Protein AF-A0A831NV22-F1 (afdb_monomer_lite)

Foldseek 3Di:
DEWEWDADLFWIWIADPVLDTDDIFGDPDHSVVVVVCVVVLHDDPRVVVRVVVVVVVPHQEYEYQDDSVQVVVVVVPGHYYHDPPDSNVVSCVVCVVVVVD

Structure (mmCIF, N/CA/C/O backbone):
data_AF-A0A831NV22-F1
#
_entry.id   AF-A0A831NV22-F1
#
loop_
_atom_site.group_PDB
_atom_site.id
_atom_site.type_symbol
_atom_site.label_atom_id
_atom_site.label_alt_id
_atom_site.label_comp_id
_atom_site.label_asym_id
_atom_site.label_entity_id
_atom_site.label_seq_id
_atom_site.pdbx_PDB_ins_code
_atom_site.Cartn_x
_atom_site.Cartn_y
_atom_site.Cartn_z
_atom_site.occupancy
_atom_site.B_iso_or_equiv
_atom_site.auth_seq_id
_atom_site.auth_comp_id
_atom_site.auth_asym_id
_atom_site.auth_atom_id
_atom_site.pdbx_PDB_model_num
ATOM 1 N N . MET A 1 1 ? -11.867 0.707 9.797 1.00 93.81 1 MET A N 1
ATOM 2 C CA . MET A 1 1 ? -12.216 0.131 8.473 1.00 93.81 1 MET A CA 1
ATOM 3 C C . MET A 1 1 ? -10.982 -0.526 7.874 1.00 93.81 1 MET A C 1
ATOM 5 O O . MET A 1 1 ? -9.881 -0.152 8.288 1.00 93.81 1 MET A O 1
ATOM 9 N N . LYS A 1 2 ? -11.147 -1.498 6.965 1.00 97.88 2 LYS A N 1
ATOM 10 C CA . LYS A 1 2 ? -10.027 -2.172 6.290 1.00 97.88 2 LYS A CA 1
ATOM 11 C C . LYS A 1 2 ? -9.845 -1.637 4.866 1.00 97.88 2 LYS A C 1
ATOM 13 O O . LYS A 1 2 ? -10.827 -1.472 4.150 1.00 97.88 2 LYS A O 1
ATOM 18 N N . ALA A 1 3 ? -8.599 -1.371 4.485 1.00 98.62 3 ALA A N 1
ATOM 19 C CA . ALA A 1 3 ? -8.209 -1.013 3.125 1.00 98.62 3 ALA A CA 1
ATOM 20 C C . ALA A 1 3 ? -7.294 -2.093 2.532 1.00 98.62 3 ALA A C 1
ATOM 22 O O . ALA A 1 3 ? -6.397 -2.603 3.204 1.00 98.62 3 ALA A O 1
ATOM 23 N N . TYR A 1 4 ? -7.508 -2.425 1.268 1.00 98.75 4 TYR A N 1
ATOM 24 C CA . TYR A 1 4 ? -6.684 -3.341 0.490 1.00 98.75 4 TYR A CA 1
ATOM 25 C C . TYR A 1 4 ? -5.759 -2.525 -0.395 1.00 98.75 4 TYR A C 1
ATOM 27 O O . TYR A 1 4 ? -6.219 -1.610 -1.073 1.00 98.75 4 TYR A O 1
ATOM 35 N N . ILE A 1 5 ? -4.472 -2.847 -0.377 1.00 98.69 5 ILE A N 1
ATOM 36 C CA . ILE A 1 5 ? -3.427 -2.102 -1.069 1.00 98.69 5 ILE A CA 1
ATOM 37 C C . ILE A 1 5 ? -2.779 -3.013 -2.106 1.00 98.69 5 ILE A C 1
ATOM 39 O O . ILE A 1 5 ? -2.453 -4.169 -1.815 1.00 98.69 5 ILE A O 1
ATOM 43 N N . SER A 1 6 ? -2.600 -2.487 -3.310 1.00 98.19 6 SER A N 1
ATOM 44 C CA . SER A 1 6 ? -1.836 -3.129 -4.375 1.00 98.19 6 SER A CA 1
ATOM 45 C C . SER A 1 6 ? -1.239 -2.064 -5.292 1.00 98.19 6 SER A C 1
ATOM 47 O O . SER A 1 6 ? -1.608 -0.887 -5.238 1.00 98.19 6 SER A O 1
ATOM 49 N N . GLU A 1 7 ? -0.309 -2.474 -6.137 1.00 97.50 7 GLU A N 1
ATOM 50 C CA . GLU A 1 7 ? 0.463 -1.615 -7.016 1.00 97.50 7 GLU A CA 1
ATOM 51 C C . GLU A 1 7 ? 0.370 -2.089 -8.469 1.00 97.50 7 GLU A C 1
ATOM 53 O O . GLU A 1 7 ? 0.174 -3.268 -8.767 1.00 97.50 7 GLU A O 1
ATOM 58 N N . ASN A 1 8 ? 0.523 -1.149 -9.396 1.00 95.38 8 ASN A N 1
ATOM 59 C CA . ASN A 1 8 ? 0.737 -1.433 -10.810 1.00 95.38 8 ASN A CA 1
ATOM 60 C C . ASN A 1 8 ? 1.943 -0.626 -11.322 1.00 95.38 8 ASN A C 1
ATOM 62 O O . ASN A 1 8 ? 2.666 0.007 -10.556 1.00 95.38 8 ASN A O 1
ATOM 66 N N . VAL A 1 9 ? 2.159 -0.626 -12.638 1.00 94.88 9 VAL A N 1
ATOM 67 C CA . VAL A 1 9 ? 3.289 0.082 -13.265 1.00 94.88 9 VAL A CA 1
ATOM 68 C C . VAL A 1 9 ? 3.255 1.610 -13.120 1.00 94.88 9 VAL A C 1
ATOM 70 O O . VAL A 1 9 ? 4.253 2.249 -13.429 1.00 94.88 9 VAL A O 1
ATOM 73 N N . GLN A 1 10 ? 2.146 2.215 -12.685 1.00 94.50 10 GLN A N 1
ATOM 74 C CA . GLN A 1 10 ? 2.020 3.664 -12.484 1.00 94.50 10 GLN A CA 1
ATOM 75 C C . GLN A 1 10 ? 2.103 4.086 -11.016 1.00 94.50 10 GLN A C 1
ATOM 77 O O . GLN A 1 10 ? 2.561 5.194 -10.724 1.00 94.50 10 GLN A O 1
ATOM 82 N N . GLY A 1 11 ? 1.630 3.253 -10.091 1.00 97.19 11 GLY A N 1
ATOM 83 C CA . GLY A 1 11 ? 1.523 3.659 -8.698 1.00 97.19 11 GLY A CA 1
ATOM 84 C C . GLY A 1 11 ? 0.854 2.642 -7.789 1.00 97.19 11 GLY A C 1
ATOM 85 O O . GLY A 1 11 ? 0.688 1.470 -8.127 1.00 97.19 11 GLY A O 1
ATOM 86 N N . ILE A 1 12 ? 0.452 3.139 -6.624 1.00 98.38 12 ILE A N 1
ATOM 87 C CA . ILE A 1 12 ? -0.154 2.388 -5.526 1.00 98.38 12 ILE A CA 1
ATOM 88 C C . ILE A 1 12 ? -1.626 2.777 -5.423 1.00 98.38 12 ILE A C 1
ATOM 90 O O . ILE A 1 12 ? -1.972 3.958 -5.495 1.00 98.38 12 ILE A O 1
ATOM 94 N N . TYR A 1 13 ? -2.493 1.790 -5.236 1.00 98.38 13 TYR A N 1
ATOM 95 C CA . TYR A 1 13 ? -3.939 1.950 -5.217 1.00 98.38 13 TYR A CA 1
ATOM 96 C C . TYR A 1 13 ? -4.512 1.277 -3.974 1.00 98.38 13 TYR A C 1
ATOM 98 O O . TYR A 1 13 ? -4.056 0.214 -3.548 1.00 98.38 13 TYR A O 1
ATOM 106 N N .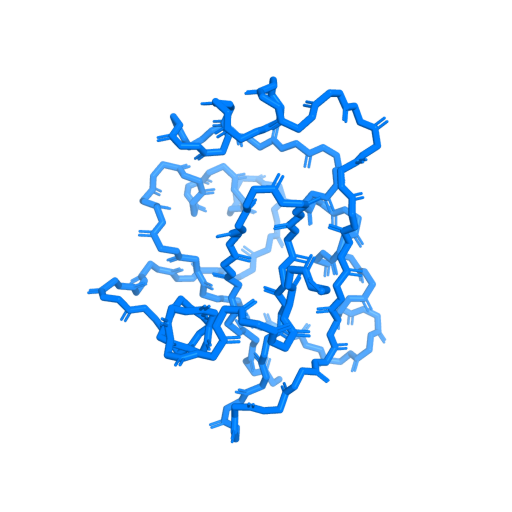 ALA A 1 14 ? -5.526 1.916 -3.402 1.00 98.50 14 ALA A N 1
ATOM 107 C CA . ALA A 1 14 ? -6.213 1.467 -2.209 1.00 98.50 14 ALA A CA 1
ATOM 108 C C . ALA A 1 14 ? -7.702 1.288 -2.485 1.00 98.50 14 ALA A C 1
ATOM 110 O O . ALA A 1 14 ? -8.355 2.183 -3.028 1.00 98.50 14 ALA A O 1
ATOM 111 N N . PHE A 1 15 ? -8.238 0.151 -2.056 1.00 98.44 15 PHE A N 1
ATOM 112 C CA . PHE A 1 15 ? -9.640 -0.209 -2.213 1.00 98.44 15 PHE A CA 1
ATOM 113 C C . PHE A 1 15 ? -10.274 -0.525 -0.857 1.00 98.44 15 PHE A C 1
ATOM 115 O O . PHE A 1 15 ? -9.611 -1.062 0.031 1.00 98.44 15 PHE A O 1
ATOM 122 N N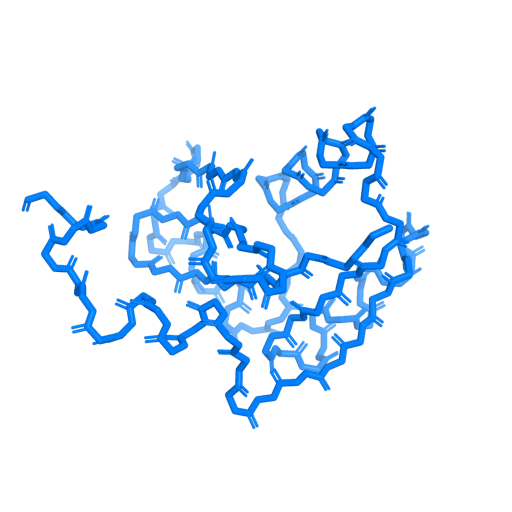 . ASP A 1 16 ? -11.551 -0.194 -0.684 1.00 98.12 16 ASP A N 1
ATOM 123 C CA . ASP A 1 16 ? -12.322 -0.619 0.489 1.00 98.12 16 ASP A CA 1
ATOM 124 C C . ASP A 1 16 ? -12.821 -2.069 0.358 1.00 98.12 16 ASP A C 1
ATOM 126 O O . ASP A 1 16 ? -12.606 -2.736 -0.650 1.00 98.12 16 ASP A O 1
ATOM 130 N N . GLU A 1 17 ? -13.524 -2.566 1.377 1.00 97.06 17 GLU A N 1
ATOM 131 C CA . GLU A 1 17 ? -14.129 -3.908 1.390 1.00 97.06 17 GLU A CA 1
ATOM 132 C C . GLU A 1 17 ? -15.212 -4.121 0.315 1.00 97.06 17 GLU A C 1
ATOM 134 O O . GLU A 1 17 ? -15.528 -5.264 -0.009 1.00 97.06 17 GLU A O 1
ATOM 139 N N . GLY A 1 18 ? -15.769 -3.046 -0.252 1.00 97.00 18 GLY A N 1
ATOM 140 C CA . GLY A 1 18 ? -16.697 -3.096 -1.384 1.00 97.00 18 GLY A CA 1
ATOM 141 C C . GLY A 1 18 ? -15.999 -3.128 -2.747 1.00 97.00 18 GLY A C 1
ATOM 142 O O . GLY A 1 18 ? -16.666 -3.284 -3.770 1.00 97.00 18 GLY A O 1
ATOM 143 N N . GLY A 1 19 ? -14.671 -2.989 -2.779 1.00 96.00 19 GLY A N 1
ATOM 144 C CA . GLY A 1 19 ? -13.888 -2.893 -4.005 1.00 96.00 19 GLY A CA 1
ATOM 145 C C . GLY A 1 19 ? -13.974 -1.520 -4.670 1.00 96.00 19 GLY A C 1
ATOM 146 O O . GLY A 1 19 ? -13.698 -1.424 -5.866 1.00 96.00 19 GLY A O 1
ATOM 147 N N . ASN A 1 20 ? -14.356 -0.476 -3.928 1.00 96.88 20 ASN A N 1
ATOM 148 C CA . ASN A 1 20 ? -14.332 0.902 -4.409 1.00 96.88 20 ASN A CA 1
ATOM 149 C C . ASN A 1 20 ? -12.930 1.486 -4.232 1.00 96.88 20 ASN A C 1
ATOM 151 O O . ASN A 1 20 ? -12.302 1.280 -3.194 1.00 96.88 20 ASN A O 1
ATOM 155 N N . LEU A 1 21 ? -12.455 2.252 -5.217 1.00 97.25 21 LEU A N 1
ATOM 156 C CA . LEU A 1 21 ? -11.196 2.987 -5.107 1.00 97.25 21 LEU A CA 1
ATOM 157 C C . LEU A 1 21 ? -11.342 4.124 -4.084 1.00 97.25 21 LEU A C 1
ATOM 159 O O . LEU A 1 21 ? -12.152 5.032 -4.267 1.00 97.25 21 LEU A O 1
ATOM 163 N N . ILE A 1 22 ? -10.531 4.089 -3.029 1.00 98.12 22 ILE A N 1
ATOM 164 C CA . ILE A 1 22 ? -10.575 5.046 -1.905 1.00 98.12 22 ILE A CA 1
ATOM 165 C C . ILE A 1 22 ? -9.315 5.900 -1.794 1.00 98.12 22 ILE A C 1
ATOM 167 O O . ILE A 1 22 ? -9.302 6.897 -1.079 1.00 98.12 22 ILE A O 1
ATOM 171 N N . GLY A 1 23 ? -8.260 5.527 -2.514 1.00 97.81 23 GLY A N 1
ATOM 172 C CA . GLY A 1 23 ? -7.020 6.279 -2.569 1.00 97.81 23 GLY A CA 1
ATOM 173 C C . GLY A 1 23 ? -6.126 5.759 -3.681 1.00 97.81 23 GLY A C 1
ATOM 174 O O . GLY A 1 23 ? -6.180 4.585 -4.045 1.00 97.81 23 GLY A O 1
ATOM 175 N N . LYS A 1 24 ? -5.304 6.642 -4.238 1.00 97.62 24 LYS A N 1
ATOM 176 C CA . LYS A 1 24 ? -4.229 6.260 -5.150 1.00 97.62 24 LYS A CA 1
ATOM 177 C C . LYS A 1 24 ? -3.080 7.240 -5.035 1.00 97.62 24 LYS A C 1
ATOM 179 O O . LYS A 1 24 ? -3.295 8.417 -4.744 1.00 97.62 24 LYS A O 1
ATOM 184 N N . ARG A 1 25 ? -1.884 6.768 -5.351 1.00 97.69 25 ARG A N 1
ATOM 185 C CA . ARG A 1 25 ? -0.681 7.585 -5.396 1.00 97.69 25 ARG A CA 1
ATOM 186 C C . ARG A 1 25 ? 0.208 7.126 -6.538 1.00 97.69 25 ARG A C 1
ATOM 188 O O . ARG A 1 25 ? 0.662 5.987 -6.562 1.00 97.69 25 ARG A O 1
ATOM 195 N N . ILE A 1 26 ? 0.408 8.022 -7.498 1.00 96.94 26 ILE A N 1
ATOM 196 C CA . ILE A 1 26 ? 1.338 7.817 -8.610 1.00 96.94 26 ILE A CA 1
ATOM 197 C C . ILE A 1 26 ? 2.758 7.945 -8.070 1.00 96.94 26 ILE A C 1
ATOM 1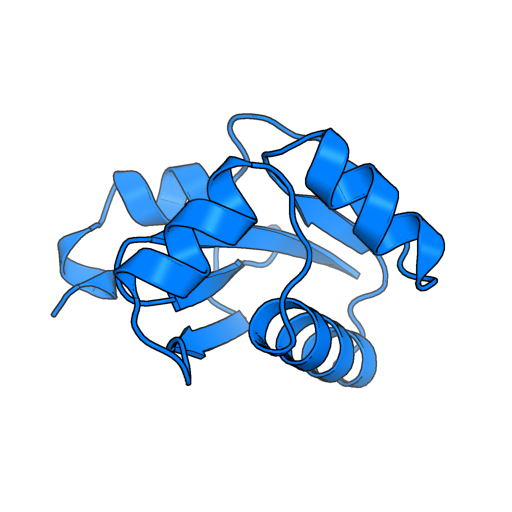99 O O . ILE A 1 26 ? 3.003 8.803 -7.219 1.00 96.94 26 ILE A O 1
ATOM 203 N N . PHE A 1 27 ? 3.667 7.098 -8.554 1.00 97.44 27 PHE A N 1
ATOM 204 C CA . PHE A 1 27 ? 5.058 7.133 -8.115 1.00 97.44 27 PHE A CA 1
ATOM 205 C C . PHE A 1 27 ? 5.683 8.508 -8.370 1.00 97.44 27 PHE A C 1
ATOM 207 O O . PHE A 1 27 ? 5.573 9.074 -9.460 1.00 97.44 27 PHE A O 1
ATOM 214 N N . THR A 1 28 ? 6.323 9.049 -7.337 1.00 96.62 28 THR A N 1
ATOM 215 C CA . THR A 1 28 ? 7.040 10.330 -7.396 1.00 96.62 28 THR A CA 1
ATOM 216 C C . THR A 1 28 ? 8.454 10.168 -7.945 1.00 96.62 28 THR A C 1
ATOM 218 O O . THR A 1 28 ? 8.977 11.075 -8.596 1.00 96.62 28 THR A O 1
ATOM 221 N N . GLU A 1 29 ? 9.069 9.006 -7.714 1.00 95.12 29 GLU A N 1
ATOM 222 C CA . GLU A 1 29 ? 10.304 8.585 -8.373 1.00 95.12 29 GLU A CA 1
ATOM 223 C C . GLU A 1 29 ? 10.021 7.829 -9.684 1.00 95.12 29 GLU A C 1
ATOM 225 O O . GLU A 1 29 ? 8.875 7.664 -10.099 1.00 95.12 29 GLU A O 1
ATOM 230 N N . SER A 1 30 ? 11.078 7.369 -10.365 1.00 96.94 30 SER A N 1
ATOM 231 C CA . SER A 1 30 ? 10.922 6.539 -11.565 1.00 96.94 30 SER A CA 1
ATOM 232 C C . SER A 1 30 ? 10.066 5.299 -11.254 1.00 96.94 30 SER A C 1
ATOM 234 O O . SER A 1 30 ? 10.426 4.561 -10.329 1.00 96.94 30 SER A O 1
ATOM 236 N N . PRO A 1 31 ? 9.000 5.011 -12.030 1.00 96.50 31 PRO A N 1
ATOM 237 C CA . PRO A 1 31 ? 8.136 3.860 -11.783 1.00 96.50 31 PRO A CA 1
ATOM 238 C C . PRO A 1 31 ? 8.882 2.528 -11.717 1.00 96.50 31 PRO A C 1
ATOM 240 O O . PRO A 1 31 ? 8.571 1.691 -10.880 1.00 96.50 31 PRO A O 1
ATOM 243 N N . GLU A 1 32 ? 9.914 2.351 -12.546 1.00 96.75 32 GLU A N 1
ATOM 244 C CA . GLU A 1 32 ? 10.754 1.148 -12.536 1.00 96.75 32 GLU A CA 1
ATOM 245 C C . GLU A 1 32 ? 11.481 0.966 -11.197 1.00 96.75 32 GLU A C 1
ATOM 247 O O . GLU A 1 32 ? 11.566 -0.145 -10.682 1.00 96.75 32 GLU A O 1
ATOM 252 N N . VAL A 1 33 ? 11.979 2.062 -10.616 1.00 97.81 33 VAL A N 1
ATOM 253 C CA . VAL A 1 33 ? 12.718 2.042 -9.346 1.00 97.81 33 VAL A CA 1
ATOM 254 C C . VAL A 1 33 ? 11.765 1.816 -8.175 1.00 97.81 33 VAL A C 1
ATOM 256 O O . VAL A 1 33 ? 12.044 0.980 -7.317 1.00 97.81 33 VAL A O 1
ATOM 259 N N . ALA A 1 34 ? 10.634 2.525 -8.146 1.00 98.06 34 ALA A N 1
ATOM 260 C CA . ALA A 1 34 ? 9.622 2.356 -7.106 1.00 98.06 34 ALA A CA 1
ATOM 261 C C . ALA A 1 34 ? 9.044 0.934 -7.107 1.00 98.06 34 ALA A C 1
ATOM 263 O O . ALA A 1 34 ? 8.933 0.300 -6.056 1.00 98.06 34 ALA A O 1
ATOM 264 N N . LEU A 1 35 ? 8.718 0.410 -8.293 1.00 97.00 35 LEU A N 1
ATOM 265 C CA . LEU A 1 35 ? 8.146 -0.922 -8.432 1.00 97.00 35 LEU A CA 1
ATOM 266 C C . LEU A 1 35 ? 9.161 -2.016 -8.077 1.00 97.00 35 LEU A C 1
ATOM 268 O O . LEU A 1 35 ? 8.800 -2.949 -7.370 1.00 97.00 35 LEU A O 1
ATOM 272 N N . ASP A 1 36 ? 10.430 -1.899 -8.487 1.00 97.94 36 ASP A N 1
ATOM 273 C CA . ASP A 1 36 ? 11.479 -2.857 -8.098 1.00 97.94 36 ASP A CA 1
ATOM 274 C C . ASP A 1 36 ? 11.643 -2.943 -6.571 1.00 97.94 36 ASP A C 1
ATOM 276 O O . ASP A 1 36 ? 11.745 -4.043 -6.020 1.00 97.94 36 ASP A O 1
ATOM 280 N N . LYS A 1 37 ? 11.588 -1.800 -5.873 1.00 98.38 37 LYS A N 1
ATOM 281 C CA . LYS A 1 37 ? 11.584 -1.747 -4.404 1.00 98.38 37 LYS A CA 1
ATOM 282 C C . LYS A 1 37 ? 10.367 -2.472 -3.825 1.00 98.38 37 LYS A C 1
ATOM 284 O O . LYS A 1 37 ? 10.535 -3.386 -3.017 1.00 98.38 37 LYS A O 1
ATOM 289 N N . LEU A 1 38 ? 9.154 -2.120 -4.257 1.00 98.00 38 LEU A N 1
ATOM 290 C CA . LEU A 1 38 ? 7.916 -2.728 -3.748 1.00 98.00 38 LEU A CA 1
ATOM 291 C C . LEU A 1 38 ? 7.865 -4.244 -3.993 1.00 98.00 38 LEU A C 1
ATOM 293 O O . LEU A 1 38 ? 7.545 -5.001 -3.076 1.00 98.00 38 LEU A O 1
ATOM 297 N N . LEU A 1 39 ? 8.291 -4.707 -5.174 1.00 96.75 39 LEU A N 1
ATOM 298 C CA . LEU A 1 39 ? 8.350 -6.130 -5.529 1.00 96.75 39 LEU A CA 1
ATOM 299 C C . LEU A 1 39 ? 9.370 -6.926 -4.701 1.00 96.75 39 LEU A C 1
ATOM 301 O O . LEU A 1 39 ? 9.227 -8.138 -4.558 1.00 96.75 39 LEU A O 1
ATOM 305 N N . LYS A 1 40 ? 10.387 -6.264 -4.138 1.00 97.94 40 LYS A N 1
ATOM 306 C CA . LYS A 1 40 ? 11.329 -6.843 -3.160 1.00 97.94 40 LYS A CA 1
ATOM 307 C C . LYS A 1 40 ? 10.839 -6.704 -1.715 1.00 97.94 40 LYS A C 1
ATOM 309 O O . LYS A 1 40 ? 11.547 -7.072 -0.774 1.00 97.94 40 LYS A O 1
ATOM 314 N N . GLY A 1 41 ? 9.644 -6.151 -1.523 1.00 97.81 41 GLY A N 1
ATOM 315 C CA . GLY A 1 41 ? 9.067 -5.840 -0.226 1.00 97.81 41 GLY A CA 1
ATOM 316 C C . GLY A 1 41 ? 9.780 -4.699 0.492 1.00 97.81 41 GLY A C 1
ATOM 317 O O . GLY A 1 41 ? 9.857 -4.697 1.719 1.00 97.81 41 GLY A O 1
ATOM 318 N N . GLU A 1 42 ? 10.386 -3.762 -0.232 1.00 98.06 42 GLU A N 1
ATOM 319 C CA . GLU A 1 42 ? 10.922 -2.521 0.322 1.00 98.06 42 GLU A CA 1
ATOM 320 C C . GLU A 1 42 ? 9.829 -1.465 0.459 1.00 98.06 42 GLU A C 1
ATOM 322 O O . GLU A 1 42 ? 8.943 -1.335 -0.378 1.00 98.06 42 GLU A O 1
ATOM 327 N N . LEU A 1 43 ? 9.897 -0.722 1.561 1.00 97.12 43 LEU A N 1
ATOM 328 C CA . LEU A 1 43 ? 8.977 0.363 1.854 1.00 97.12 43 LEU A CA 1
ATOM 329 C C . LEU A 1 43 ? 9.446 1.621 1.118 1.00 97.12 43 LEU A C 1
ATOM 331 O O . LEU A 1 43 ? 10.633 1.942 1.163 1.00 97.12 43 LEU A O 1
ATOM 335 N N . ILE A 1 44 ? 8.521 2.333 0.478 1.00 98.06 44 ILE A N 1
ATOM 336 C CA . ILE A 1 44 ? 8.792 3.614 -0.185 1.00 98.06 44 ILE A CA 1
ATOM 337 C C . ILE A 1 44 ? 7.913 4.717 0.407 1.00 98.06 44 ILE A C 1
ATOM 339 O O . ILE A 1 44 ? 6.823 4.435 0.913 1.00 98.06 44 ILE A O 1
ATOM 343 N N . ASP A 1 45 ? 8.364 5.967 0.299 1.00 98.06 45 ASP A N 1
ATOM 344 C CA . ASP A 1 45 ? 7.654 7.133 0.842 1.00 98.06 45 ASP A CA 1
ATOM 345 C C . ASP A 1 45 ? 6.244 7.267 0.260 1.00 98.06 45 ASP A C 1
ATOM 347 O O . ASP A 1 45 ? 5.310 7.635 0.968 1.00 98.06 45 ASP A O 1
ATOM 351 N N . ASP A 1 46 ? 6.053 6.907 -1.012 1.00 98.50 46 ASP A N 1
ATOM 352 C CA . ASP A 1 46 ? 4.727 6.939 -1.621 1.00 98.50 46 ASP A CA 1
ATOM 353 C C . ASP A 1 46 ? 3.746 5.978 -0.939 1.00 98.50 46 ASP A C 1
ATOM 355 O O . ASP A 1 46 ? 2.603 6.349 -0.682 1.00 98.50 46 ASP A O 1
ATOM 359 N N . LEU A 1 47 ? 4.180 4.774 -0.557 1.00 98.56 47 LEU A N 1
ATOM 360 C CA . LEU A 1 47 ? 3.313 3.859 0.185 1.00 98.56 47 LEU A CA 1
ATOM 361 C C . LEU A 1 47 ? 2.981 4.431 1.564 1.00 98.56 47 LEU A C 1
ATOM 363 O O . LEU A 1 47 ? 1.816 4.452 1.950 1.00 98.56 47 LEU A O 1
ATOM 367 N N . LEU A 1 48 ? 3.990 4.926 2.284 1.00 98.31 48 LEU A N 1
ATOM 368 C CA . LEU A 1 48 ? 3.816 5.516 3.612 1.00 98.31 48 LEU A CA 1
ATOM 369 C C . LEU A 1 48 ? 2.805 6.660 3.602 1.00 98.31 48 LEU A C 1
ATOM 371 O O . LEU A 1 48 ? 1.837 6.626 4.358 1.00 98.31 48 LEU A O 1
ATOM 375 N N . ASN A 1 49 ? 2.983 7.615 2.693 1.00 98.50 49 ASN A N 1
ATOM 376 C CA . ASN A 1 49 ? 2.109 8.775 2.590 1.00 98.50 49 ASN A CA 1
ATOM 377 C C . ASN A 1 49 ? 0.656 8.370 2.282 1.00 98.50 49 ASN A C 1
ATOM 379 O O . ASN A 1 49 ? -0.270 8.916 2.875 1.00 98.50 49 ASN A O 1
ATOM 383 N N . LEU A 1 50 ? 0.436 7.386 1.397 1.00 98.69 50 LEU A N 1
ATOM 384 C CA . LEU A 1 50 ? -0.916 6.8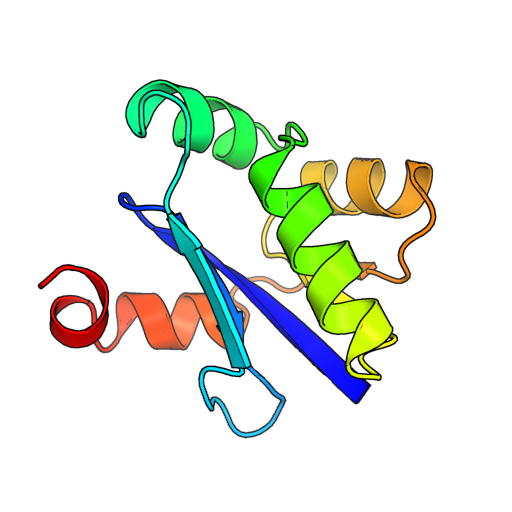85 1.116 1.00 98.69 50 LEU A CA 1
ATOM 385 C C . LEU A 1 50 ? -1.546 6.222 2.353 1.00 98.69 50 LEU A C 1
ATOM 387 O O . LEU A 1 50 ? -2.728 6.424 2.629 1.00 98.69 50 LEU A O 1
ATOM 391 N N . LEU A 1 51 ? -0.779 5.435 3.113 1.00 98.62 51 LEU A N 1
ATOM 392 C CA . LEU A 1 51 ? -1.272 4.799 4.339 1.00 98.62 51 LEU A CA 1
ATOM 393 C C . LEU A 1 51 ? -1.611 5.830 5.426 1.00 98.62 51 LEU A C 1
ATOM 395 O O . LEU A 1 51 ? -2.610 5.663 6.129 1.00 98.62 51 LEU A O 1
ATOM 399 N N . GLU A 1 52 ? -0.818 6.895 5.556 1.00 98.56 52 GLU A N 1
ATOM 400 C CA . GLU A 1 52 ? -1.091 8.011 6.470 1.00 98.56 52 GLU A CA 1
ATOM 401 C C . GLU A 1 52 ? -2.380 8.749 6.091 1.00 98.56 52 GLU A C 1
ATOM 403 O O . GLU A 1 52 ? -3.266 8.886 6.935 1.00 98.56 52 GLU A O 1
ATOM 408 N N . GLU A 1 53 ? -2.545 9.118 4.818 1.00 98.50 53 GLU A N 1
ATOM 409 C CA . GLU A 1 53 ? -3.768 9.756 4.311 1.00 98.50 53 GLU A CA 1
ATOM 410 C C . GLU A 1 53 ? -5.010 8.887 4.567 1.00 98.50 53 GLU A C 1
ATOM 412 O O . GLU A 1 53 ? -6.051 9.368 5.019 1.00 98.50 53 GLU A O 1
ATOM 417 N N . LEU A 1 54 ? -4.924 7.579 4.316 1.00 98.50 54 LEU A N 1
ATOM 418 C CA . LEU A 1 54 ? -6.029 6.655 4.589 1.00 98.50 54 LEU A CA 1
ATOM 419 C C . LEU A 1 54 ? -6.317 6.548 6.091 1.00 98.50 54 LEU A C 1
ATOM 421 O O . LEU A 1 54 ? -7.478 6.485 6.500 1.00 98.50 54 LEU A O 1
ATOM 425 N N . LYS A 1 55 ? -5.281 6.565 6.930 1.00 98.12 55 LYS A N 1
ATOM 426 C CA . LYS A 1 55 ? -5.440 6.548 8.384 1.00 98.12 55 LYS A CA 1
ATOM 427 C C . LYS A 1 55 ? -6.159 7.793 8.895 1.00 98.12 55 LYS A C 1
ATOM 429 O O . LYS A 1 55 ? -7.072 7.667 9.713 1.00 98.12 55 LYS A O 1
ATOM 434 N N . GLU A 1 56 ? -5.808 8.971 8.385 1.00 98.00 56 GLU A N 1
ATOM 435 C CA . GLU A 1 56 ? -6.514 10.227 8.676 1.00 98.00 56 GLU A CA 1
ATOM 436 C C . GLU A 1 56 ? -7.984 10.181 8.229 1.00 98.00 56 GLU A C 1
ATOM 438 O O . GLU A 1 56 ? -8.856 10.732 8.901 1.00 98.00 56 GLU A O 1
ATOM 443 N N . ASN A 1 57 ? -8.279 9.429 7.164 1.00 97.19 57 ASN A N 1
ATOM 444 C CA . ASN A 1 57 ? -9.632 9.179 6.661 1.00 97.19 57 ASN A CA 1
ATOM 445 C C . ASN A 1 57 ? -10.382 8.028 7.374 1.00 97.19 57 ASN A C 1
ATOM 447 O O . ASN A 1 57 ? -11.458 7.624 6.930 1.00 97.19 57 ASN A O 1
ATOM 451 N N . GLY A 1 58 ? -9.860 7.500 8.489 1.00 97.38 58 GLY A N 1
ATOM 452 C CA . GLY A 1 58 ? -10.558 6.525 9.342 1.00 97.38 58 GLY A CA 1
ATOM 453 C C . GLY A 1 58 ? -10.292 5.046 9.024 1.00 97.38 58 GLY A C 1
ATOM 454 O O . GLY A 1 58 ? -10.926 4.154 9.611 1.00 97.38 58 GLY A O 1
ATOM 455 N N . TYR A 1 59 ? -9.341 4.749 8.136 1.00 98.12 59 TYR A N 1
ATOM 456 C CA . TYR A 1 59 ? -8.869 3.383 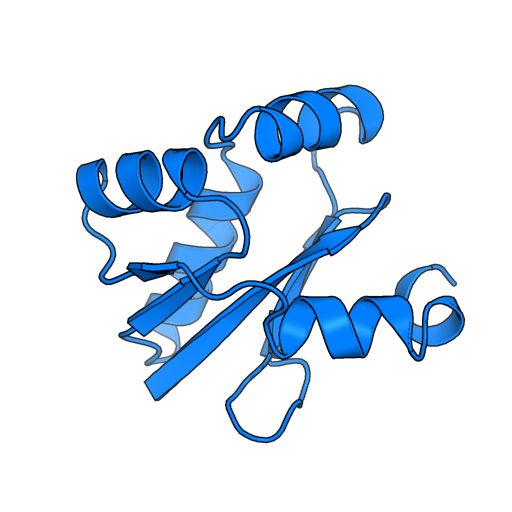7.918 1.00 98.12 59 TYR A CA 1
ATOM 457 C C . TYR A 1 59 ? -7.866 2.989 8.999 1.00 98.12 59 TYR A C 1
ATOM 459 O O . TYR A 1 59 ? -6.938 3.717 9.327 1.00 98.12 59 TYR A O 1
ATOM 467 N N . SER A 1 60 ? -8.077 1.824 9.599 1.00 96.94 60 SER A N 1
ATOM 468 C CA . SER A 1 60 ? -7.309 1.384 10.768 1.00 96.94 60 SER A CA 1
ATOM 469 C C . SER A 1 60 ? -6.558 0.085 10.522 1.00 96.94 60 SER A C 1
ATOM 471 O O . SER A 1 60 ? -5.642 -0.212 11.276 1.00 96.94 60 SER A O 1
ATOM 473 N N . LYS A 1 61 ? -6.948 -0.680 9.493 1.00 98.25 61 LYS A N 1
ATOM 474 C CA . LYS A 1 61 ? -6.315 -1.936 9.088 1.00 98.25 61 LYS A CA 1
ATOM 475 C C . LYS A 1 61 ? -6.021 -1.919 7.597 1.00 98.25 61 LYS A C 1
ATOM 477 O O . LYS A 1 61 ? -6.855 -1.458 6.817 1.00 98.25 61 LYS A O 1
ATOM 482 N N . PHE A 1 62 ? -4.891 -2.486 7.210 1.00 98.75 62 PHE A N 1
ATOM 483 C CA . PHE A 1 62 ? -4.457 -2.573 5.821 1.00 98.75 62 PHE A CA 1
ATOM 484 C C . PHE A 1 62 ? -4.197 -4.028 5.426 1.00 98.75 62 PHE A C 1
ATOM 486 O O . PHE A 1 62 ? -3.904 -4.864 6.276 1.00 98.75 62 PHE A O 1
ATOM 493 N N . ALA A 1 63 ? -4.284 -4.344 4.142 1.00 98.62 63 ALA A N 1
ATOM 494 C CA . ALA A 1 63 ? -3.823 -5.616 3.596 1.00 98.62 63 ALA A CA 1
ATOM 495 C C . ALA A 1 63 ? -2.932 -5.349 2.385 1.00 98.62 63 ALA A C 1
ATOM 497 O O . ALA A 1 63 ? -3.339 -4.628 1.478 1.00 98.62 63 ALA A O 1
ATOM 498 N N . VAL A 1 64 ? -1.736 -5.933 2.374 1.00 98.56 64 VAL A N 1
ATOM 499 C CA . VAL A 1 64 ? -0.798 -5.892 1.239 1.00 98.56 64 VAL A CA 1
ATOM 500 C C . VAL A 1 64 ? -0.558 -7.308 0.716 1.00 98.56 64 VAL A C 1
ATOM 502 O O . VAL A 1 64 ? -0.754 -8.285 1.439 1.00 98.56 64 VAL A O 1
ATOM 505 N N . GLU A 1 65 ? -0.119 -7.427 -0.534 1.00 98.12 65 GLU A N 1
ATOM 506 C CA . GLU A 1 65 ? 0.132 -8.725 -1.177 1.00 98.12 65 GLU A CA 1
ATOM 507 C C . GLU A 1 65 ? 1.496 -9.340 -0.781 1.00 98.12 65 GLU A C 1
ATOM 509 O O . GLU A 1 65 ? 1.639 -10.563 -0.733 1.00 98.12 65 GLU A O 1
ATOM 514 N N . HIS A 1 66 ? 2.497 -8.518 -0.436 1.00 98.25 66 HIS A N 1
ATOM 515 C CA . HIS A 1 66 ? 3.865 -8.973 -0.160 1.00 98.25 66 HIS A CA 1
ATOM 516 C C . HIS A 1 66 ? 4.167 -9.097 1.347 1.00 98.25 66 HIS A C 1
ATOM 518 O O . HIS A 1 66 ? 4.024 -8.148 2.120 1.00 98.25 66 HIS A O 1
ATOM 524 N N . SER A 1 67 ? 4.684 -10.253 1.775 1.00 97.88 67 SER A N 1
ATOM 525 C CA . SER A 1 67 ? 4.947 -10.558 3.192 1.00 97.88 67 SER A CA 1
ATOM 526 C C . SER A 1 67 ? 6.017 -9.672 3.840 1.00 97.88 67 SER A C 1
ATOM 528 O O . SER A 1 67 ? 5.798 -9.126 4.920 1.00 97.88 67 SER A O 1
ATOM 530 N N . GLU A 1 68 ? 7.158 -9.483 3.173 1.00 98.38 68 GLU A N 1
ATOM 531 C CA . GLU A 1 68 ? 8.226 -8.597 3.665 1.00 98.38 68 GLU A CA 1
ATOM 532 C C . GLU A 1 68 ? 7.787 -7.125 3.724 1.00 98.38 68 GLU A C 1
ATOM 534 O O . GLU A 1 68 ? 8.117 -6.425 4.680 1.00 98.38 68 GLU A O 1
ATOM 539 N N . LEU A 1 69 ? 6.973 -6.673 2.761 1.00 98.38 69 LEU A N 1
ATOM 540 C CA . LEU A 1 69 ? 6.390 -5.335 2.786 1.00 98.38 69 LEU A CA 1
ATOM 541 C C . LEU A 1 69 ? 5.491 -5.159 4.010 1.00 98.38 69 LEU A C 1
ATOM 543 O O . LEU A 1 69 ? 5.648 -4.192 4.749 1.00 98.38 69 LEU A O 1
ATOM 547 N N . SER A 1 70 ? 4.608 -6.129 4.278 1.00 98.38 70 SER A N 1
ATOM 548 C CA . SER A 1 70 ? 3.772 -6.134 5.484 1.00 98.38 70 SER A CA 1
ATOM 549 C C . SER A 1 70 ? 4.617 -6.046 6.7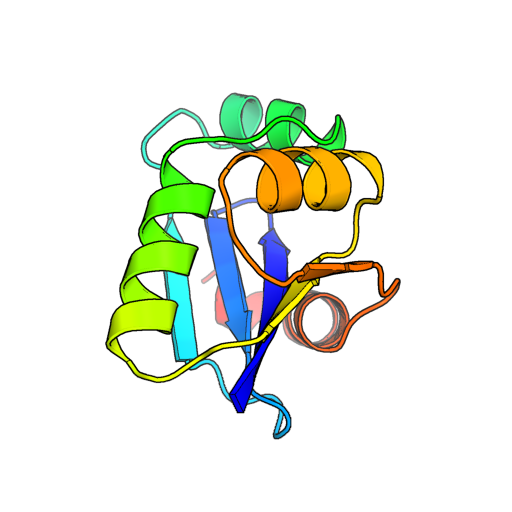54 1.00 98.38 70 SER A C 1
ATOM 551 O O . SER A 1 70 ? 4.305 -5.248 7.636 1.00 98.38 70 SER A O 1
ATOM 553 N N . ARG A 1 71 ? 5.729 -6.791 6.837 1.00 98.38 71 ARG A N 1
ATOM 554 C CA . ARG A 1 71 ? 6.650 -6.720 7.980 1.00 98.38 71 ARG A CA 1
ATOM 555 C C . ARG A 1 71 ? 7.184 -5.301 8.189 1.00 98.38 71 ARG A C 1
ATOM 557 O O . ARG A 1 71 ? 7.062 -4.778 9.294 1.00 98.38 71 ARG A O 1
ATOM 564 N N . LYS A 1 72 ? 7.702 -4.659 7.138 1.00 98.38 72 LYS A N 1
ATOM 565 C CA . LYS A 1 72 ? 8.235 -3.286 7.220 1.00 98.38 72 LYS A CA 1
ATOM 566 C C . LYS A 1 72 ? 7.149 -2.257 7.541 1.00 98.38 72 LYS A C 1
ATOM 568 O O . LYS A 1 72 ? 7.379 -1.363 8.347 1.00 98.38 72 LYS A O 1
ATOM 573 N N . VAL A 1 73 ? 5.948 -2.411 6.980 1.00 98.25 73 VAL A N 1
ATOM 574 C CA . VAL A 1 73 ? 4.788 -1.552 7.274 1.00 98.25 73 VAL A CA 1
ATOM 575 C C . VAL A 1 73 ? 4.334 -1.694 8.741 1.00 98.25 73 VAL A C 1
ATOM 577 O O . VAL A 1 73 ? 3.970 -0.702 9.373 1.00 98.25 73 VAL A O 1
ATOM 580 N N . ARG A 1 74 ? 4.417 -2.896 9.334 1.00 98.25 74 ARG A N 1
ATOM 581 C CA . ARG A 1 74 ? 4.178 -3.088 10.780 1.00 98.25 74 ARG A CA 1
ATOM 582 C C . ARG A 1 74 ? 5.239 -2.405 11.636 1.00 98.25 74 ARG A C 1
ATOM 584 O O . ARG A 1 74 ? 4.895 -1.813 12.655 1.00 98.25 74 ARG A O 1
ATOM 591 N N . GLU A 1 75 ? 6.511 -2.477 11.240 1.00 98.19 75 GLU A N 1
ATOM 592 C CA . GLU A 1 75 ? 7.632 -1.871 11.977 1.00 98.19 75 GLU A CA 1
ATOM 593 C C . GLU A 1 75 ? 7.493 -0.343 12.106 1.00 98.19 75 GLU A C 1
ATOM 595 O O . GLU A 1 75 ? 7.899 0.223 13.119 1.00 98.19 75 GLU A O 1
ATOM 600 N N . VAL A 1 76 ? 6.849 0.313 11.136 1.00 97.50 76 VAL A N 1
ATOM 601 C CA . VAL A 1 76 ? 6.549 1.758 11.166 1.00 97.50 76 VAL A CA 1
ATOM 602 C C . VAL A 1 76 ? 5.191 2.100 11.808 1.00 97.50 76 VAL A C 1
ATOM 604 O O . VAL A 1 76 ? 4.805 3.265 11.854 1.00 97.50 76 VAL A O 1
ATOM 607 N N . GLY A 1 77 ? 4.473 1.112 12.356 1.00 97.75 77 GLY A N 1
ATOM 608 C CA . GLY A 1 77 ? 3.326 1.337 13.246 1.00 97.75 77 GLY A CA 1
ATOM 609 C C . GLY A 1 77 ? 1.932 1.243 12.618 1.00 97.75 77 GLY A C 1
ATOM 610 O O . GLY A 1 77 ? 0.968 1.708 13.233 1.00 97.75 77 GLY A O 1
ATOM 611 N N . PHE A 1 78 ? 1.788 0.643 11.433 1.00 98.44 78 PHE A N 1
ATOM 612 C CA . PHE A 1 78 ? 0.473 0.340 10.854 1.00 98.44 78 PHE A CA 1
ATOM 613 C C . PHE A 1 78 ? 0.006 -1.081 11.200 1.00 98.44 78 PHE A C 1
ATOM 615 O O . PHE A 1 78 ? 0.789 -2.033 11.208 1.00 98.44 78 PHE A O 1
ATOM 622 N N . GLU A 1 79 ? -1.297 -1.245 11.444 1.00 98.31 79 GLU A N 1
ATOM 623 C CA . GLU A 1 79 ? -1.926 -2.567 11.517 1.00 98.31 79 GLU A CA 1
ATOM 624 C C . GLU A 1 79 ? -2.156 -3.070 10.087 1.00 98.31 79 GLU A C 1
ATOM 626 O O . GLU A 1 79 ? -3.013 -2.556 9.367 1.00 98.31 79 GLU A O 1
ATOM 631 N N . VAL A 1 80 ? -1.359 -4.045 9.651 1.00 98.38 80 VAL A N 1
ATOM 632 C CA . VAL A 1 80 ? -1.398 -4.570 8.282 1.00 98.38 80 VAL A CA 1
ATOM 633 C C . VAL A 1 80 ? -1.314 -6.092 8.267 1.00 98.38 80 VAL A C 1
ATOM 635 O O . VAL A 1 80 ? -0.530 -6.676 9.014 1.00 98.38 80 VAL A O 1
ATOM 638 N N . ASP A 1 81 ? -2.069 -6.734 7.386 1.00 97.88 81 ASP A N 1
ATOM 639 C CA . ASP A 1 81 ? -2.029 -8.173 7.122 1.00 97.88 81 ASP A CA 1
ATOM 640 C C . ASP A 1 81 ? -1.493 -8.481 5.718 1.00 97.88 81 ASP A C 1
ATOM 642 O O . ASP A 1 81 ? -1.337 -7.590 4.879 1.00 97.88 81 ASP A O 1
ATOM 646 N N . VAL A 1 82 ? -1.164 -9.753 5.489 1.00 98.31 82 VAL A N 1
ATOM 647 C CA . VAL A 1 82 ? -0.731 -10.267 4.185 1.00 98.31 82 VAL A CA 1
ATOM 648 C C . VAL A 1 82 ? -1.864 -11.087 3.597 1.00 98.31 82 VAL A C 1
ATOM 650 O O . VAL A 1 82 ? -2.267 -12.087 4.190 1.00 98.31 82 VAL A O 1
ATOM 653 N N . GLU A 1 83 ? -2.348 -10.690 2.426 1.00 98.00 83 GLU A N 1
ATOM 654 C CA . GLU A 1 83 ? -3.394 -11.403 1.692 1.00 98.00 83 GLU A CA 1
ATOM 655 C C . GLU A 1 83 ? -3.003 -11.439 0.216 1.00 98.00 83 GLU A C 1
ATOM 657 O O . GLU A 1 83 ? -2.784 -10.391 -0.381 1.00 98.00 83 GLU A O 1
ATOM 662 N N . PHE A 1 84 ? -2.859 -12.635 -0.363 1.00 95.31 84 PHE A N 1
ATOM 663 C CA . PHE A 1 84 ? -2.477 -12.805 -1.766 1.00 95.31 84 PHE A CA 1
ATOM 664 C C . PHE A 1 84 ? -3.305 -13.909 -2.451 1.00 95.31 84 PHE A C 1
ATOM 666 O O . PHE A 1 84 ? -3.290 -15.046 -1.967 1.00 95.31 84 PHE A O 1
ATOM 673 N N . PRO A 1 85 ? -3.964 -13.622 -3.591 1.00 94.25 85 PRO A N 1
ATOM 674 C CA . PRO A 1 85 ? -4.243 -12.271 -4.079 1.00 94.25 85 PRO A CA 1
ATOM 675 C C . PRO A 1 85 ? -5.169 -11.530 -3.102 1.00 94.25 85 PRO A C 1
ATOM 677 O O . PRO A 1 85 ? -5.959 -12.160 -2.398 1.00 94.25 85 PRO A O 1
ATOM 680 N N . ASN A 1 86 ? -5.067 -10.203 -3.042 1.00 97.31 86 ASN A N 1
ATOM 681 C CA . ASN A 1 86 ? -6.049 -9.388 -2.327 1.00 97.31 86 ASN A CA 1
ATOM 682 C C . ASN A 1 86 ? -7.007 -8.687 -3.296 1.00 97.31 86 ASN A C 1
ATOM 684 O O . ASN A 1 86 ? -6.769 -8.619 -4.503 1.00 97.31 86 ASN A O 1
ATOM 688 N N . LEU A 1 87 ? -8.077 -8.117 -2.739 1.00 97.38 87 LEU A N 1
ATOM 689 C CA . LEU A 1 87 ? -9.113 -7.418 -3.496 1.00 97.38 87 LEU A CA 1
ATOM 690 C C . LEU A 1 87 ? -8.555 -6.297 -4.389 1.00 97.38 87 LEU A C 1
ATOM 692 O O . LEU A 1 87 ? -9.024 -6.115 -5.509 1.00 97.38 87 LEU A O 1
ATOM 696 N N . ALA A 1 88 ? -7.552 -5.551 -3.919 1.00 97.56 88 ALA A N 1
ATOM 697 C CA . ALA A 1 88 ? -6.942 -4.475 -4.697 1.00 97.56 88 ALA A CA 1
ATOM 698 C C . ALA A 1 88 ? -6.187 -5.021 -5.915 1.00 97.56 88 ALA A C 1
ATOM 700 O O . ALA A 1 88 ? -6.364 -4.522 -7.025 1.00 97.56 88 ALA A O 1
ATOM 701 N N . GLY A 1 89 ? -5.395 -6.077 -5.728 1.00 96.94 89 GLY A N 1
ATOM 702 C CA . GLY A 1 89 ? -4.677 -6.730 -6.816 1.00 96.94 89 GLY A CA 1
ATOM 703 C C . GLY A 1 89 ? -5.624 -7.364 -7.833 1.00 96.94 89 GLY A C 1
ATOM 704 O O . GLY A 1 89 ? -5.386 -7.264 -9.036 1.00 96.94 89 GLY A O 1
ATOM 705 N N . GLU A 1 90 ? -6.719 -7.979 -7.378 1.00 97.19 90 GLU A N 1
ATOM 706 C CA . GLU A 1 90 ? -7.780 -8.477 -8.264 1.00 97.19 90 GLU A CA 1
ATOM 707 C C . GLU A 1 90 ? -8.385 -7.341 -9.097 1.00 97.19 90 GLU A C 1
ATOM 709 O O . GLU A 1 90 ? -8.369 -7.421 -10.325 1.00 97.19 90 GLU A O 1
ATOM 714 N N . LYS A 1 91 ? -8.804 -6.234 -8.468 1.00 96.00 91 LYS A N 1
ATOM 715 C CA . LYS A 1 91 ? -9.378 -5.075 -9.173 1.00 96.00 91 LYS A CA 1
ATOM 716 C C . LYS A 1 91 ? -8.440 -4.485 -10.222 1.00 96.00 91 LYS A C 1
ATOM 718 O O . LYS A 1 91 ? -8.877 -4.236 -11.347 1.00 96.00 91 LYS A O 1
ATOM 723 N N . LEU A 1 92 ? -7.165 -4.298 -9.874 1.00 94.62 92 LEU A N 1
ATOM 724 C CA . LEU A 1 92 ? -6.163 -3.753 -10.792 1.00 94.62 92 LEU A CA 1
ATOM 725 C C . LEU A 1 92 ? -5.915 -4.665 -11.999 1.00 94.62 92 LEU A C 1
ATOM 727 O O . LEU A 1 92 ? -5.689 -4.166 -13.101 1.00 94.62 92 LEU A O 1
ATOM 731 N N . ARG A 1 93 ? -5.944 -5.991 -11.805 1.00 94.19 93 ARG A N 1
ATOM 732 C CA . ARG A 1 93 ? -5.677 -6.974 -12.868 1.00 94.19 93 ARG A CA 1
ATOM 733 C C . ARG A 1 93 ? -6.900 -7.272 -13.735 1.00 94.19 93 ARG A C 1
ATOM 735 O O . ARG A 1 93 ? -6.725 -7.584 -14.908 1.00 94.19 93 ARG A O 1
ATOM 742 N N . GLU A 1 94 ? -8.110 -7.179 -13.186 1.00 93.44 94 GLU A N 1
ATOM 743 C CA . GLU A 1 94 ? -9.358 -7.379 -13.933 1.00 93.44 94 GLU A CA 1
ATOM 744 C C . GLU A 1 94 ? -9.675 -6.212 -14.877 1.00 93.44 94 GLU A C 1
ATOM 746 O O . GLU A 1 94 ? -10.173 -6.444 -15.976 1.00 93.44 94 GLU A O 1
ATOM 751 N N . ASN A 1 95 ? -9.371 -4.971 -14.472 1.00 87.38 95 ASN A N 1
ATOM 752 C CA . ASN A 1 95 ? -9.714 -3.760 -15.232 1.00 87.38 95 ASN A CA 1
ATOM 753 C C . ASN A 1 95 ? -8.484 -2.860 -15.462 1.00 87.38 95 ASN A C 1
ATOM 755 O O . ASN A 1 95 ? -8.492 -1.695 -15.067 1.00 87.38 95 ASN A O 1
ATOM 759 N N . PRO A 1 96 ? -7.403 -3.354 -16.097 1.00 86.38 96 PRO A N 1
ATOM 760 C CA . PRO A 1 96 ? -6.157 -2.598 -16.223 1.00 86.38 96 PRO A CA 1
ATOM 761 C C . PRO A 1 96 ? -6.336 -1.280 -16.990 1.00 86.38 96 PRO A C 1
ATOM 763 O O . PRO A 1 96 ? -5.690 -0.293 -16.653 1.00 86.38 96 PRO A O 1
ATOM 766 N N . GLU A 1 97 ? -7.243 -1.232 -17.970 1.00 87.50 97 GLU A N 1
ATOM 767 C CA . GLU A 1 97 ? -7.541 -0.026 -18.760 1.00 87.50 97 GLU A CA 1
ATOM 768 C C . GLU A 1 97 ? -8.082 1.127 -17.894 1.00 87.50 97 GLU A C 1
ATOM 770 O O . GLU A 1 97 ? -7.760 2.286 -18.140 1.00 87.50 97 GLU A O 1
ATOM 775 N N . GLU A 1 98 ? -8.825 0.825 -16.821 1.00 86.50 98 GLU A N 1
ATOM 776 C CA . GLU A 1 98 ? -9.349 1.834 -15.887 1.00 86.50 98 GLU A CA 1
ATOM 777 C C . GLU A 1 98 ? -8.227 2.542 -15.107 1.00 86.50 98 GLU A C 1
ATOM 779 O O . GLU A 1 98 ? -8.356 3.706 -14.719 1.00 86.50 98 GLU A O 1
ATOM 784 N N . PHE A 1 99 ? -7.105 1.848 -14.892 1.00 85.62 99 PHE A N 1
ATOM 785 C CA . PHE A 1 99 ? -6.021 2.307 -14.023 1.00 85.62 99 PHE A CA 1
ATOM 786 C C . PHE A 1 99 ? -4.732 2.668 -14.763 1.00 85.62 99 PHE A C 1
ATOM 788 O O . PHE A 1 99 ? -3.848 3.252 -14.135 1.00 85.62 99 PHE A O 1
ATOM 795 N N . LEU A 1 100 ? -4.619 2.326 -16.051 1.00 78.06 100 LEU A N 1
ATOM 796 C CA . LEU A 1 100 ? -3.454 2.606 -16.896 1.00 78.06 100 LEU A CA 1
ATOM 797 C C . LEU A 1 100 ? -3.685 3.734 -17.917 1.00 78.06 100 LEU A C 1
ATOM 799 O O . LEU A 1 100 ? -2.700 4.326 -18.361 1.00 78.06 100 LEU A O 1
ATOM 803 N N . GLY A 1 101 ? -4.941 4.106 -18.190 1.00 64.38 101 GLY A N 1
ATOM 804 C CA . GLY A 1 101 ? -5.293 5.202 -19.102 1.00 64.38 101 GLY A CA 1
ATOM 805 C C . GLY A 1 101 ? -5.420 4.786 -20.559 1.00 64.38 101 GLY A C 1
ATOM 806 O O . GLY A 1 101 ? -4.588 3.981 -21.035 1.00 64.38 101 GLY A O 1
#

Radius of gyration: 12.16 Å; chains: 1; bounding box: 29×23×32 Å

pLDDT: mean 96.46, std 4.55, range [64.38, 98.75]

Secondary structure (DSSP, 8-state):
-EEEEEE-SSEEEEE-TT--EEEEEE-SS-HHHHHHHHHTT---HHHHHHHHHHHHTT--EEEES-HHHHHHHHHTT--EEE-SS-HHHHHHHH-HHHHH-

Sequence (101 aa):
MKAYISENVQGIYAFDEGGNLIGKRIFTESPEVALDKLLKGELIDDLLNLLEELKENGYSKFAVEHSELSRKVREVGFEVDVEFPNLAGEKLRENPEEFLG

=== Feature glossary ===
Legend for the data blocks above and below:

— What the protein is —

The amino-acid sequence is the protein's primary structure: the linear order of residues from the N-terminus to the C-terminus, written in one-letter code. Everything else here — the 3D coordinates, the secondary structure, the domain annotations — is ultimately a consequence of this string.

Database cross-references. InterPro integrates a dozen domain/family signature databases into unified entries with residue-range hits. GO terms attach function/process/location labels with evidence codes. CATH codes position the fold in a four-level structural taxonomy. Organism is the NCBI-taxonomy species name.

— Where its atoms are —

The mmCIF block holds the 3D Cartesian coordinates of each backbone atom (N, Cα, C, O) in ångströms. mmCIF is the PDB's canonical archive format — a tagged-loop text representation of the atomic model.

The six renders are orthographic views along the three Cartesian axes in both directions. Representation (cartoon, sticks, or surface) and color scheme (sequence-rainbow or by-chain) vary across proteins so the training set covers all the common visualization conventions.

— Local backbone conformation —

Secondary structure is the local, repeating backbone conformation. DSSP classifies it into eight states by reading the hydrogen-bond network: three helix types (H, G, I), two β types (E, B), two non-regular types (T, S), and unstructured coil (-).

SS3 is a coarse helix/strand/coil call (letters a/b/c) made by the P-SEA algorithm from inter-Cα distances and dihedrals. It is less detailed than DSSP but needs only Cα positions.

Backbone dihedral angles. Every residue except chain termini has a φ (preceding-C → N → Cα → C) and a ψ (N → Cα → C → next-N). They are reported in degrees following the IUPAC sign convention. Secondary structure is essentially a statement about which (φ, ψ) basin each residue occupies.

— Global shape and packing —

The geometric summary reports three shape descriptors. Rg (radius of gyration) measures how spread out the Cα atoms are about their centre of mass; compact globular proteins have small Rg, elongated or unfolded ones large. Cα contacts (<8 Å, |i−j|>4) count long-range residue pairs in spatial proximity — high for tightly packed folds, near zero for rods or random coil. The bounding-box extents give the protein's footprint along x, y, z in Å.

Solvent accessibility: the surface area of each residue that a 1.4 Å water probe can touch, in Å². When only backbone atoms are present the absolute values are lower than full-atom SASA (side chains contribute most of the area) and are flagged as backbone-only.

Plot images: a contact map (which residues are close in 3D, as an N×N binary image), a Ramachandran scatter (backbone torsion angles, revealing secondary-structure composition at a glance), and — for AlphaFold structures — a PAE heatmap (pairwise prediction confidence).

— Structural neighborhood —

Foldseek's 3Di representation compresses backbone geometry into a per-residue letter drawn from a learned twenty-state alphabet. It captures the tertiary interaction pattern around each residue — which residues are packed against it in space, regardless of where they are in sequence.

Structural nearest neighbors (via Foldseek easy-search vs the PDB). Reported per hit: target PDB id, E-value, and alignment TM-score. A TM-score above ~0.5 is the conventional threshold for 'same fold'.

— Confidence and disorder —

pLDDT (predicted Local Distance Difference Test) is AlphaFold's per-residue confidence score, ranging from 0 to 100. Values above 90 indicate high confidence (typically well-packed cores); 70–90 is confident; 50–70 low confidence; below 50 usually means the region is disordered or the prediction is unreliable there. AlphaFold stores pLDDT in the mmCIF B-factor column.

For experimental (PDB) structures, the B-factor (temperature factor) quantifies the positional spread of each atom in the crystal — a combination of thermal vibration and static disorder — in units of Å². High B-factors mark flexible loops or poorly resolved regions; low B-factors mark the rigid, well-ordered core.

Predicted Aligned Error (PAE) is an AlphaFold confidence matrix: entry (i, j) is the expected error in the position of residue j, in ångströms, when the prediction is superimposed on the true structure at residue i. Low PAE within a block of residues means that block is internally rigid and well-predicted; high PAE between two blocks means their relative placement is uncertain even if each block individually is confident.